Protein AF-A0A392M045-F1 (afdb_monomer)

Radius of gyration: 18.72 Å; Cα contacts (8 Å, |Δi|>4): 208; chains: 1; bounding box: 48×34×47 Å

Foldseek 3Di:
DQQQVVVVCCLVPNFPQPFPDKDADDDPNAGFFWIKTKTAFDDDFDDPPDPVNVVCVVVVHDGVLVVDDPVVNVVVVVVVVVCCVVCVNDDPDTPLRDPVVCVPRVDRHDHTMKMKTAGDDRSDGFQWIWIDDPNHTPDTGTDHD

InterPro domains:
  IPR003409 MORN repeat [PF02493] (22-36)
  IPR003409 MORN repeat [PF02493] (116-131)
  IPR003409 MORN repeat [SM00698] (20-41)
  IPR003409 MORN repeat [SM00698] (114-135)

Nearest PDB structures (foldseek):
  8z9y-assembly1_D  TM=8.329E-01  e=1.114E-13  Arabidopsis thaliana
  9jz0-assembly1_L  TM=3.865E-01  e=4.172E+00  Escherichia phage T7
  9jyz-assembly1_j  TM=3.852E-01  e=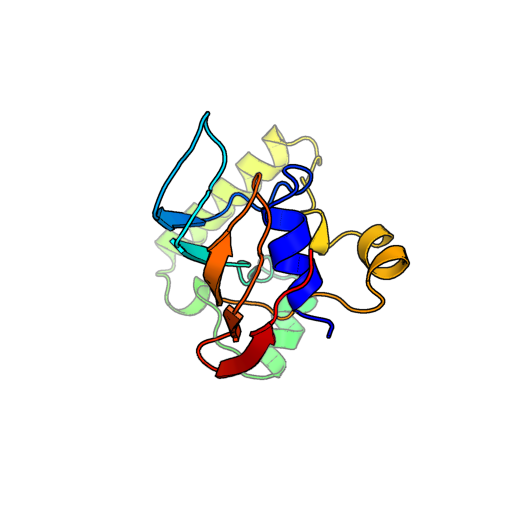4.988E+00  Escherichia phage T7
  6r21-assembly1_A  TM=3.857E-01  e=7.567E+00  Escherichia phage T7

Solvent-accessible surface area (backbone atoms only — not comparable to full-atom values): 8552 Å² total; per-residue (Å²): 122,76,67,58,58,55,58,49,38,37,52,64,74,78,33,90,52,67,62,72,41,77,54,62,41,72,51,97,93,26,44,28,50,55,36,35,42,35,38,69,42,80,82,82,77,63,58,88,92,34,76,62,33,55,52,41,49,75,71,68,52,87,54,75,74,72,79,46,54,75,68,57,51,53,54,51,53,52,52,52,51,51,51,48,63,74,43,73,76,64,73,88,73,55,62,74,75,41,74,70,38,45,75,78,57,74,54,74,73,81,75,41,43,36,37,39,44,28,29,28,47,88,40,36,62,24,49,57,32,41,33,29,49,69,91,38,81,75,48,75,46,77,37,90,110

pLDDT: mean 78.84, std 12.43, range [39.91, 93.06]

Organism: NCBI:txid97028

Structure (mmCIF, N/CA/C/O backbone):
data_AF-A0A392M045-F1
#
_entry.id   AF-A0A392M045-F1
#
loop_
_atom_site.group_PDB
_atom_site.id
_atom_site.type_symbol
_atom_site.label_atom_id
_atom_site.label_alt_id
_atom_site.label_comp_id
_atom_site.label_asym_id
_atom_site.label_entity_id
_atom_site.label_seq_id
_atom_site.pdbx_PDB_ins_code
_atom_site.Cartn_x
_atom_site.Cartn_y
_atom_site.Cartn_z
_atom_site.occupancy
_atom_site.B_iso_or_equiv
_atom_site.auth_seq_id
_atom_site.auth_comp_id
_atom_site.auth_asym_id
_atom_site.auth_atom_id
_atom_site.pdbx_PDB_model_num
ATOM 1 N N . MET A 1 1 ? -3.459 -0.456 -16.623 1.00 45.25 1 MET A N 1
ATOM 2 C CA . MET A 1 1 ? -2.169 -0.330 -15.908 1.00 45.25 1 MET A CA 1
ATOM 3 C C . MET A 1 1 ? -2.354 0.506 -14.635 1.00 45.25 1 MET A C 1
ATOM 5 O O . MET A 1 1 ? -1.478 1.263 -14.256 1.00 45.25 1 MET A O 1
ATOM 9 N N . ASN A 1 2 ? -3.485 0.364 -13.927 1.00 50.19 2 ASN A N 1
ATOM 10 C CA . ASN A 1 2 ? -3.988 1.458 -13.079 1.00 50.19 2 ASN A CA 1
ATOM 11 C C . ASN A 1 2 ? -3.444 1.449 -11.637 1.00 50.19 2 ASN A C 1
ATOM 13 O O . ASN A 1 2 ? -3.726 2.363 -10.875 1.00 50.19 2 ASN A O 1
ATOM 17 N N . GLY A 1 3 ? -2.657 0.433 -11.262 1.00 49.53 3 GLY A N 1
ATOM 18 C CA . GLY A 1 3 ? -1.958 0.379 -9.970 1.00 49.53 3 GLY A CA 1
ATOM 19 C C . GLY A 1 3 ? -0.572 1.042 -9.981 1.00 49.53 3 GLY A C 1
ATOM 20 O O . GLY A 1 3 ? -0.130 1.551 -8.953 1.00 49.53 3 GLY A O 1
ATOM 21 N N . ALA A 1 4 ? 0.090 1.093 -11.144 1.00 54.38 4 ALA A N 1
ATOM 22 C CA . ALA A 1 4 ? 1.420 1.691 -11.323 1.00 54.38 4 ALA A CA 1
ATOM 23 C C . ALA A 1 4 ? 1.473 3.163 -10.873 1.00 54.38 4 ALA A C 1
ATOM 25 O O . ALA A 1 4 ? 2.434 3.591 -10.238 1.00 54.38 4 ALA A O 1
ATOM 26 N N . TYR A 1 5 ? 0.381 3.891 -11.113 1.00 59.34 5 TYR A N 1
ATOM 27 C CA . TYR A 1 5 ? 0.228 5.305 -10.789 1.00 59.34 5 TYR A CA 1
ATOM 28 C C . TYR A 1 5 ? 0.352 5.632 -9.298 1.00 59.34 5 TYR A C 1
ATOM 30 O O . TYR A 1 5 ? 0.781 6.727 -8.949 1.00 59.34 5 TYR A O 1
ATOM 38 N N . LEU A 1 6 ? 0.008 4.698 -8.403 1.00 59.62 6 LEU A N 1
ATOM 39 C CA . LEU A 1 6 ? 0.156 4.930 -6.968 1.00 59.62 6 LEU A CA 1
ATOM 40 C C . LEU A 1 6 ? 1.629 4.934 -6.555 1.00 59.62 6 LEU A C 1
ATOM 42 O O . LEU A 1 6 ? 2.053 5.830 -5.836 1.00 59.62 6 LEU A O 1
ATOM 46 N N . LEU A 1 7 ? 2.411 3.951 -7.008 1.00 56.97 7 LEU A N 1
ATOM 47 C CA . LEU A 1 7 ? 3.845 3.914 -6.715 1.00 56.97 7 LEU A CA 1
ATOM 48 C C . LEU A 1 7 ? 4.579 5.071 -7.385 1.00 56.97 7 LEU A C 1
ATOM 50 O O . LEU A 1 7 ? 5.510 5.618 -6.807 1.00 56.97 7 LEU A O 1
ATOM 54 N N . ASP A 1 8 ? 4.127 5.487 -8.560 1.00 57.94 8 ASP A N 1
ATOM 55 C CA . ASP A 1 8 ? 4.601 6.704 -9.207 1.00 57.94 8 ASP A CA 1
ATOM 56 C C . ASP A 1 8 ? 4.326 7.962 -8.381 1.00 57.94 8 ASP A C 1
ATOM 58 O O . ASP A 1 8 ? 5.221 8.767 -8.167 1.00 57.94 8 ASP A O 1
ATOM 62 N N . CYS A 1 9 ? 3.108 8.121 -7.868 1.00 52.47 9 CYS A N 1
ATOM 63 C CA . CYS A 1 9 ? 2.730 9.215 -6.971 1.00 52.47 9 CYS A CA 1
ATOM 64 C C . CYS A 1 9 ? 3.543 9.183 -5.661 1.00 52.47 9 CYS A C 1
ATOM 66 O O . CYS A 1 9 ? 4.012 10.218 -5.192 1.00 52.47 9 CYS A O 1
ATOM 68 N N . VAL A 1 10 ? 3.806 7.993 -5.113 1.00 53.81 10 VAL A N 1
ATOM 69 C CA . VAL A 1 10 ? 4.626 7.808 -3.903 1.00 53.81 10 VAL A CA 1
ATOM 70 C C . VAL A 1 10 ? 6.117 8.090 -4.150 1.00 53.81 10 VAL A C 1
ATOM 72 O O . VAL A 1 10 ? 6.802 8.607 -3.270 1.00 53.81 10 VAL A O 1
ATOM 75 N N . THR A 1 11 ? 6.637 7.771 -5.338 1.00 52.72 11 THR A N 1
ATOM 76 C CA . THR A 1 11 ? 8.055 7.975 -5.698 1.00 52.72 11 THR A CA 1
ATOM 77 C C . THR A 1 11 ? 8.346 9.374 -6.246 1.00 52.72 11 THR A C 1
ATOM 79 O O . THR A 1 11 ? 9.470 9.851 -6.107 1.00 52.72 11 THR A O 1
ATOM 82 N N . MET A 1 12 ? 7.345 10.088 -6.775 1.00 43.41 12 MET A N 1
ATOM 83 C CA . MET A 1 12 ? 7.493 11.458 -7.293 1.00 43.41 12 MET A CA 1
ATOM 84 C C . MET A 1 12 ? 7.474 12.557 -6.223 1.00 43.41 12 MET A C 1
ATOM 86 O O . MET A 1 12 ? 7.454 13.729 -6.564 1.00 43.41 12 MET A O 1
ATOM 90 N N . ARG A 1 13 ? 7.558 12.226 -4.926 1.00 49.28 13 ARG A N 1
ATOM 91 C CA . ARG A 1 13 ? 7.609 13.204 -3.811 1.00 49.28 13 ARG A CA 1
ATOM 92 C C . ARG A 1 13 ? 6.382 14.129 -3.690 1.00 49.28 13 ARG A C 1
ATOM 94 O O . ARG A 1 13 ? 6.368 14.966 -2.795 1.00 49.28 13 ARG A O 1
ATOM 101 N N . ASP A 1 14 ? 5.370 13.973 -4.542 1.00 39.91 14 ASP A N 1
ATOM 102 C CA . ASP A 1 14 ? 4.169 14.820 -4.585 1.00 39.91 14 ASP A CA 1
ATOM 103 C C . ASP A 1 14 ? 3.016 14.288 -3.725 1.00 39.91 14 ASP A C 1
ATOM 105 O O . ASP A 1 14 ? 2.027 14.980 -3.486 1.00 39.91 14 ASP A O 1
ATOM 109 N N . CYS A 1 15 ? 3.128 13.061 -3.221 1.00 45.34 15 CYS A N 1
ATOM 110 C CA . CYS A 1 15 ? 2.071 12.445 -2.442 1.00 45.34 15 CYS A CA 1
ATOM 111 C C . CYS A 1 15 ? 2.478 12.298 -0.980 1.00 45.34 15 CYS A C 1
ATOM 113 O O . CYS A 1 15 ? 3.469 11.648 -0.660 1.00 45.34 15 CYS A O 1
ATOM 115 N N . ASP A 1 16 ? 1.619 12.777 -0.077 1.00 49.34 16 ASP A N 1
ATOM 116 C CA . ASP A 1 16 ? 1.697 12.542 1.377 1.00 49.34 16 ASP A CA 1
ATOM 117 C C . ASP A 1 16 ? 1.601 11.039 1.756 1.00 49.34 16 ASP A C 1
ATOM 119 O O . ASP A 1 16 ? 1.639 10.636 2.915 1.00 49.34 16 ASP A O 1
ATOM 123 N N . CYS A 1 17 ? 1.528 10.161 0.751 1.00 50.03 17 CYS A N 1
ATOM 124 C CA . CYS A 1 17 ? 1.808 8.741 0.876 1.00 50.03 17 CYS A CA 1
ATOM 125 C C . CYS A 1 17 ? 3.305 8.554 1.112 1.00 50.03 17 CYS A C 1
ATOM 127 O O . CYS A 1 17 ? 4.042 8.224 0.184 1.00 50.03 17 CYS A O 1
ATOM 129 N N . ARG A 1 18 ? 3.785 8.771 2.338 1.00 49.84 18 ARG A N 1
ATOM 130 C CA . ARG A 1 18 ? 5.174 8.425 2.652 1.00 49.84 18 ARG A CA 1
ATOM 131 C C . ARG A 1 18 ? 5.406 6.954 2.288 1.00 49.84 18 ARG A C 1
ATOM 133 O O . ARG A 1 18 ? 4.632 6.110 2.752 1.00 49.84 18 ARG A O 1
ATOM 140 N N . PRO A 1 19 ? 6.436 6.620 1.483 1.00 56.59 19 PRO A N 1
ATOM 141 C CA . PRO A 1 19 ? 6.804 5.230 1.287 1.00 56.59 19 PRO A CA 1
ATOM 142 C C . PRO A 1 19 ? 7.084 4.644 2.666 1.00 56.59 19 PRO A C 1
ATOM 144 O O . PRO A 1 19 ? 7.917 5.158 3.412 1.00 56.59 19 PRO A O 1
ATOM 147 N N . SER A 1 20 ? 6.347 3.596 3.027 1.00 62.53 20 SER A N 1
ATOM 148 C CA . SER A 1 20 ? 6.502 2.964 4.336 1.00 62.53 20 SER A CA 1
ATOM 149 C C . SER A 1 20 ? 7.903 2.381 4.497 1.00 62.53 20 SER A C 1
ATOM 151 O O . SER A 1 20 ? 8.417 2.336 5.615 1.00 62.53 20 SER A O 1
ATOM 153 N N . ARG A 1 21 ? 8.532 1.957 3.388 1.00 81.25 21 ARG A N 1
ATOM 154 C CA . ARG A 1 21 ? 9.884 1.399 3.382 1.00 81.25 21 ARG A CA 1
ATOM 155 C C . ARG A 1 21 ? 10.479 1.348 1.970 1.00 81.25 21 ARG A C 1
ATOM 157 O O . ARG A 1 21 ? 9.787 0.970 1.027 1.00 81.25 21 ARG A O 1
ATOM 164 N N . TYR A 1 22 ? 11.765 1.672 1.837 1.00 84.69 22 TYR A N 1
ATOM 165 C CA . TYR A 1 22 ? 12.575 1.343 0.659 1.00 84.69 22 TYR A CA 1
ATOM 166 C C . TYR A 1 22 ? 13.853 0.629 1.101 1.00 84.69 22 TYR A C 1
ATOM 168 O O . TYR A 1 22 ? 14.523 1.072 2.035 1.00 84.69 22 TYR A O 1
ATOM 176 N N . GLU A 1 23 ? 14.195 -0.456 0.414 1.00 86.88 23 GLU A N 1
ATOM 177 C CA . GLU A 1 23 ? 15.408 -1.241 0.629 1.00 86.88 23 GLU A CA 1
ATOM 178 C C . GLU A 1 23 ? 16.122 -1.440 -0.703 1.00 86.88 23 GLU A C 1
ATOM 180 O O . GLU A 1 23 ? 15.605 -2.102 -1.600 1.00 86.88 23 GLU A O 1
ATOM 185 N N . GLY A 1 24 ? 17.316 -0.873 -0.843 1.00 87.75 24 GLY A N 1
ATOM 186 C CA . GLY A 1 24 ? 18.068 -0.953 -2.086 1.00 87.75 24 GLY A CA 1
ATOM 187 C C . GLY A 1 24 ? 19.280 -0.043 -2.103 1.00 87.75 24 GLY A C 1
ATOM 188 O O . GLY A 1 24 ? 19.681 0.526 -1.084 1.00 87.75 24 GLY A O 1
ATOM 189 N N . GLU A 1 25 ? 19.850 0.081 -3.290 1.00 88.00 25 GLU A N 1
ATOM 190 C CA . GLU A 1 25 ? 20.946 0.994 -3.574 1.00 88.00 25 GLU A CA 1
ATOM 191 C C . GLU A 1 25 ? 20.436 2.452 -3.644 1.00 88.00 25 GLU A C 1
ATOM 193 O O . GLU A 1 25 ? 19.289 2.730 -4.018 1.00 88.00 25 GLU A O 1
ATOM 198 N N . TRP A 1 26 ? 21.292 3.384 -3.219 1.00 87.19 26 TRP A N 1
ATOM 199 C CA . TRP A 1 26 ? 21.007 4.817 -3.149 1.00 87.19 26 TRP A CA 1
ATOM 200 C C . TRP A 1 26 ? 22.152 5.606 -3.782 1.00 87.19 26 TRP A C 1
ATOM 202 O O . TRP A 1 26 ? 23.323 5.346 -3.494 1.00 87.19 26 TRP A O 1
ATOM 212 N N . HIS A 1 27 ? 21.822 6.634 -4.559 1.00 87.00 27 HIS A N 1
ATOM 213 C CA . HIS A 1 27 ? 22.779 7.597 -5.091 1.00 87.00 27 HIS A CA 1
ATOM 214 C C . HIS A 1 27 ? 22.261 9.022 -4.887 1.00 87.00 27 HIS A C 1
ATOM 216 O O . HIS A 1 27 ? 21.179 9.368 -5.342 1.00 87.00 27 HIS A O 1
ATOM 222 N N . ARG A 1 28 ? 23.029 9.874 -4.190 1.00 85.19 28 ARG A N 1
ATOM 223 C CA . ARG A 1 28 ? 22.660 11.284 -3.915 1.00 85.19 28 ARG A CA 1
ATOM 224 C C . ARG A 1 28 ? 21.243 11.470 -3.338 1.00 85.19 28 ARG A C 1
ATOM 226 O O . ARG A 1 28 ? 20.576 12.442 -3.665 1.00 85.19 28 ARG A O 1
ATOM 233 N N . ASN A 1 29 ? 20.830 10.579 -2.431 1.00 82.38 29 ASN A N 1
ATOM 234 C CA . ASN A 1 29 ? 19.498 10.567 -1.804 1.00 82.38 29 ASN A CA 1
ATOM 235 C C . ASN A 1 29 ? 18.336 10.186 -2.745 1.00 82.38 29 ASN A C 1
ATOM 237 O O . ASN A 1 29 ? 17.177 10.292 -2.353 1.00 82.38 29 ASN A O 1
ATOM 241 N N . ASP A 1 30 ? 18.633 9.691 -3.945 1.00 82.25 30 ASP A N 1
ATOM 242 C CA . ASP A 1 30 ? 17.657 9.078 -4.839 1.00 82.25 30 ASP A CA 1
ATOM 243 C C . ASP A 1 30 ? 17.908 7.559 -4.920 1.00 82.25 30 ASP A C 1
ATOM 245 O O . ASP A 1 30 ? 19.066 7.123 -4.939 1.00 82.25 30 ASP A O 1
ATOM 249 N N . PRO A 1 31 ? 16.855 6.723 -4.950 1.00 84.12 31 PRO A N 1
ATOM 250 C CA . PRO A 1 31 ? 17.013 5.300 -5.210 1.00 84.12 31 PRO A CA 1
ATOM 251 C C . PRO A 1 31 ? 17.547 5.071 -6.632 1.00 84.12 31 PRO A C 1
ATOM 253 O O . PRO A 1 31 ? 17.053 5.641 -7.613 1.00 84.12 31 PRO A O 1
ATOM 256 N N . GLU A 1 32 ? 18.583 4.243 -6.735 1.00 87.44 32 GLU A N 1
ATOM 257 C CA . GLU A 1 32 ? 19.311 3.946 -7.972 1.00 87.44 32 GLU A CA 1
ATOM 258 C C . GLU A 1 32 ? 19.776 2.493 -7.939 1.00 87.44 32 GLU A C 1
ATOM 260 O O . GLU A 1 32 ? 20.125 2.015 -6.874 1.00 87.44 32 GLU A O 1
ATOM 265 N N . GLY A 1 33 ? 19.806 1.788 -9.071 1.00 88.75 33 GLY A N 1
ATOM 266 C CA . GLY A 1 33 ? 20.246 0.389 -9.108 1.00 88.75 33 GLY A CA 1
ATOM 267 C C . GLY A 1 33 ? 19.107 -0.577 -8.800 1.00 88.75 33 GLY A C 1
ATOM 268 O O . GLY A 1 33 ? 18.021 -0.424 -9.351 1.00 88.75 33 GLY A O 1
ATOM 269 N N . HIS A 1 34 ? 19.334 -1.602 -7.978 1.00 88.94 34 HIS A N 1
ATOM 270 C CA . HIS A 1 34 ? 18.277 -2.549 -7.601 1.00 88.94 34 HIS A CA 1
ATOM 271 C C . HIS A 1 34 ? 17.684 -2.202 -6.237 1.00 88.94 34 HIS A C 1
ATOM 273 O O . HIS A 1 34 ? 18.402 -1.936 -5.270 1.00 88.94 34 HIS A O 1
ATOM 279 N N . GLY A 1 35 ? 16.356 -2.251 -6.146 1.00 89.56 35 GLY A N 1
ATOM 280 C CA . GLY A 1 35 ? 15.661 -1.890 -4.921 1.00 89.56 35 GLY A CA 1
ATOM 281 C C . GLY A 1 35 ? 14.234 -2.399 -4.853 1.00 89.56 35 GLY A C 1
ATOM 282 O O . GLY A 1 35 ? 13.603 -2.736 -5.862 1.00 89.56 35 GLY A O 1
ATOM 283 N N . VAL A 1 36 ? 13.727 -2.436 -3.629 1.00 90.06 36 VAL A N 1
ATOM 284 C CA . VAL A 1 36 ? 12.363 -2.814 -3.293 1.00 90.06 36 VAL A CA 1
ATOM 285 C C . VAL A 1 36 ? 11.716 -1.658 -2.549 1.00 90.06 36 VAL A C 1
ATOM 287 O O . VAL A 1 36 ? 12.229 -1.215 -1.524 1.00 90.06 36 VAL A O 1
ATOM 290 N N . VAL A 1 37 ? 10.579 -1.183 -3.051 1.00 87.06 37 VAL A N 1
ATOM 291 C CA . VAL A 1 37 ? 9.727 -0.221 -2.345 1.00 87.06 37 VAL A CA 1
ATOM 292 C C . VAL A 1 37 ? 8.460 -0.910 -1.874 1.00 87.06 37 VAL A C 1
ATOM 294 O O . VAL A 1 37 ? 7.878 -1.727 -2.593 1.00 87.06 37 VAL A O 1
ATOM 297 N N . GLU A 1 38 ? 8.021 -0.549 -0.675 1.00 86.19 38 GLU A N 1
ATOM 298 C CA . GLU A 1 38 ? 6.775 -1.018 -0.090 1.00 86.19 38 GLU A CA 1
ATOM 299 C C . GLU A 1 38 ? 5.958 0.171 0.407 1.00 86.19 38 GLU A C 1
ATOM 301 O O . GLU A 1 38 ? 6.449 1.028 1.152 1.00 86.19 38 GLU A O 1
ATOM 306 N N . VAL A 1 39 ? 4.694 0.209 -0.010 1.00 83.06 39 VAL A N 1
ATOM 307 C CA . VAL A 1 39 ? 3.738 1.268 0.310 1.00 83.06 39 VAL A CA 1
ATOM 308 C C . VAL A 1 39 ? 2.449 0.632 0.800 1.00 83.06 39 VAL A C 1
ATOM 310 O O . VAL A 1 39 ? 1.867 -0.209 0.120 1.00 83.06 39 VAL A O 1
ATOM 313 N N . GLU A 1 40 ? 1.973 1.049 1.964 1.00 81.50 40 GLU A N 1
ATOM 314 C CA . GLU A 1 40 ? 0.681 0.622 2.489 1.00 81.50 40 GLU A CA 1
ATOM 315 C C . GLU A 1 40 ? -0.342 1.755 2.379 1.00 81.50 40 GLU A C 1
ATOM 317 O O . GLU A 1 40 ? -0.147 2.835 2.935 1.00 81.50 40 GLU A O 1
ATOM 322 N N . ILE A 1 41 ? -1.455 1.510 1.677 1.00 79.69 41 ILE A N 1
ATOM 323 C CA . ILE A 1 41 ? -2.630 2.377 1.777 1.00 79.69 41 ILE A CA 1
ATOM 324 C C . ILE A 1 41 ? -3.498 1.867 2.930 1.00 79.69 41 ILE A C 1
ATOM 326 O O . ILE A 1 41 ? -4.094 0.788 2.798 1.00 79.69 41 ILE A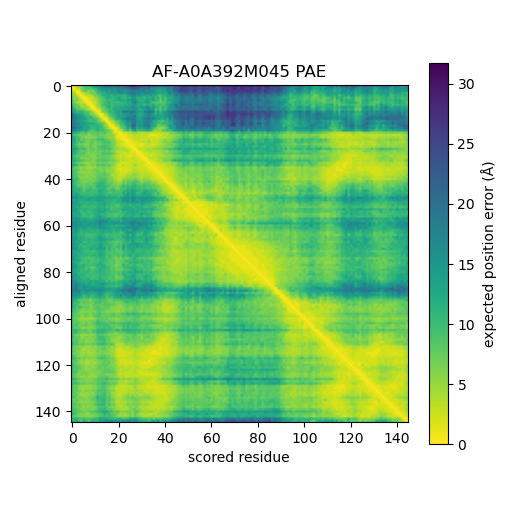 O 1
ATOM 330 N N . PRO A 1 42 ? -3.652 2.643 4.016 1.00 74.94 42 PRO A N 1
ATOM 331 C CA . PRO A 1 42 ? -4.437 2.214 5.158 1.00 74.94 42 PRO A CA 1
ATOM 332 C C . PRO A 1 42 ? -5.914 2.043 4.786 1.00 74.94 42 PRO A C 1
ATOM 334 O O . PRO A 1 42 ? -6.507 2.826 4.033 1.00 74.94 42 PRO A O 1
ATOM 337 N N . VAL A 1 43 ? -6.534 1.012 5.359 1.00 76.56 43 VAL A N 1
ATOM 338 C CA . VAL A 1 43 ? -7.990 0.855 5.354 1.00 76.56 43 VAL A CA 1
ATOM 339 C C . VAL A 1 43 ? -8.545 1.720 6.480 1.00 76.56 43 VAL A C 1
ATOM 341 O O . VAL A 1 43 ? -8.377 1.398 7.654 1.00 76.56 43 VAL A O 1
ATOM 344 N N . ILE A 1 44 ? -9.192 2.828 6.118 1.00 75.12 44 ILE A N 1
ATOM 345 C CA . ILE A 1 44 ? -9.814 3.736 7.085 1.00 75.12 44 ILE A CA 1
ATOM 346 C C . ILE A 1 44 ? -11.071 3.067 7.636 1.00 75.12 44 ILE A C 1
ATOM 348 O O . ILE A 1 44 ? -11.983 2.703 6.885 1.00 75.12 44 ILE A O 1
ATOM 352 N N . GLU A 1 45 ? -11.118 2.898 8.952 1.00 77.62 45 GLU A N 1
ATOM 353 C CA . GLU A 1 45 ? -12.310 2.400 9.623 1.00 77.62 45 GLU A CA 1
ATOM 354 C C . GLU A 1 45 ? -13.378 3.492 9.723 1.00 77.62 45 GLU A C 1
ATOM 356 O O . GLU A 1 45 ? -13.058 4.675 9.860 1.00 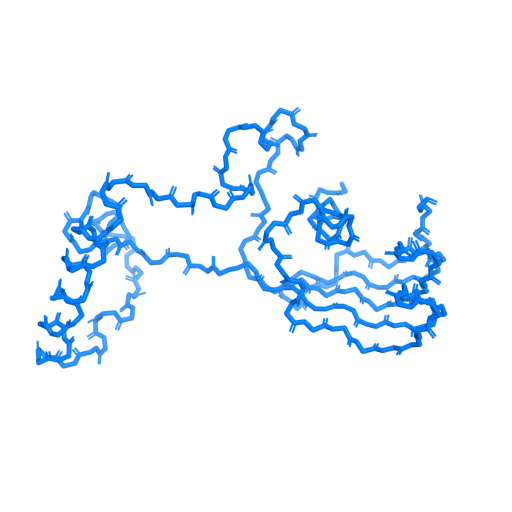77.62 45 GLU A O 1
ATOM 361 N N . PRO A 1 46 ? -14.666 3.126 9.638 1.00 80.38 46 PRO A N 1
ATOM 362 C CA . PRO A 1 46 ? -15.727 4.109 9.730 1.00 80.38 46 PRO A CA 1
ATOM 363 C C . PRO A 1 46 ? -15.795 4.700 11.143 1.00 80.38 46 PRO A C 1
ATOM 365 O O . PRO A 1 46 ? -15.649 3.996 12.142 1.00 80.38 46 PRO A O 1
ATOM 368 N N . VAL A 1 47 ? -16.105 5.994 11.219 1.00 78.38 47 VAL A N 1
ATOM 369 C CA . VAL A 1 47 ? -16.362 6.682 12.491 1.00 78.38 47 VAL A CA 1
ATOM 370 C C . VAL A 1 47 ? -17.573 6.061 13.197 1.00 78.38 47 VAL A C 1
ATOM 372 O O . VAL A 1 47 ? -18.548 5.657 12.545 1.00 78.38 47 VAL A O 1
ATOM 375 N N . ALA A 1 48 ? -17.522 6.029 14.531 1.00 77.06 48 ALA A N 1
ATOM 376 C CA . ALA A 1 48 ? -18.592 5.548 15.399 1.00 77.06 48 ALA A CA 1
ATOM 377 C C . ALA A 1 48 ? -19.951 6.175 15.071 1.00 77.06 48 ALA A C 1
ATOM 379 O O . ALA A 1 48 ? -20.078 7.392 14.986 1.00 77.06 48 ALA A O 1
ATOM 380 N N . GLY A 1 49 ? -20.981 5.347 14.869 1.00 75.88 49 GLY A N 1
ATOM 381 C CA . GLY A 1 49 ? -22.348 5.809 14.607 1.00 75.88 49 GLY A CA 1
ATOM 382 C C . GLY A 1 49 ? -22.598 6.365 13.199 1.00 75.88 49 GLY A C 1
ATOM 383 O O . GLY A 1 49 ? -23.740 6.714 12.882 1.00 75.88 49 GLY A O 1
ATOM 384 N N . SER A 1 50 ? -21.581 6.413 12.330 1.00 82.50 50 SER A N 1
ATOM 385 C CA . SER A 1 50 ? -21.709 6.923 10.961 1.00 82.50 50 SER A CA 1
ATOM 386 C C . SER A 1 50 ? -22.616 6.049 10.079 1.00 82.50 50 SER A C 1
ATOM 388 O O . SER A 1 50 ? -22.794 4.846 10.292 1.00 82.50 50 SER A O 1
ATOM 390 N N . ALA A 1 51 ? -23.175 6.641 9.018 1.00 84.75 51 ALA A N 1
ATOM 391 C CA . ALA A 1 51 ? -23.948 5.895 8.022 1.00 84.75 51 ALA A CA 1
ATOM 392 C C . ALA A 1 51 ? -23.108 4.803 7.328 1.00 84.75 51 ALA A C 1
ATOM 394 O O . ALA A 1 51 ? -23.642 3.761 6.943 1.00 84.75 51 ALA A O 1
ATOM 395 N N . LEU A 1 52 ? -21.794 5.023 7.200 1.00 81.25 52 LEU A N 1
ATOM 396 C CA . LEU A 1 52 ? -20.856 4.043 6.660 1.00 81.25 52 LEU A CA 1
ATOM 397 C C . LEU A 1 52 ? -20.672 2.861 7.618 1.00 81.25 52 LEU A C 1
ATOM 399 O O . LEU A 1 52 ? -20.723 1.721 7.165 1.00 81.25 52 LEU A O 1
ATOM 403 N N . GLU A 1 53 ? -20.551 3.109 8.927 1.00 84.56 53 GLU A N 1
ATOM 404 C CA . GLU A 1 53 ? -20.481 2.052 9.945 1.00 84.56 53 GLU A CA 1
ATOM 405 C C . GLU A 1 53 ? -21.711 1.143 9.874 1.00 84.56 53 GLU A C 1
ATOM 407 O O . GLU A 1 53 ? -21.570 -0.075 9.782 1.00 84.56 53 GLU A O 1
ATOM 412 N N . LYS A 1 54 ? -22.917 1.720 9.817 1.00 86.25 54 LYS A N 1
ATOM 413 C CA . LYS A 1 54 ? -24.167 0.947 9.712 1.00 86.25 54 LYS A CA 1
ATOM 414 C C . LYS A 1 54 ? -24.203 0.072 8.456 1.00 86.25 54 LYS A C 1
ATOM 416 O O . LYS A 1 54 ? -24.594 -1.089 8.538 1.00 86.25 54 LYS A O 1
ATOM 421 N N . LYS A 1 55 ? -23.759 0.598 7.308 1.00 86.56 55 LYS A N 1
ATOM 422 C CA . LYS A 1 55 ? -23.666 -0.168 6.051 1.00 86.56 55 LYS A CA 1
ATOM 423 C C . LYS A 1 55 ? -22.641 -1.301 6.146 1.00 86.56 55 LYS A C 1
ATOM 425 O O . LYS A 1 55 ? -22.945 -2.416 5.741 1.00 86.56 55 LYS A O 1
ATOM 430 N N . MET A 1 56 ? -21.459 -1.036 6.701 1.00 84.69 56 MET A N 1
ATOM 431 C CA . MET A 1 56 ? -20.399 -2.039 6.878 1.00 84.69 56 MET A CA 1
ATOM 432 C C . MET A 1 56 ? -20.844 -3.156 7.832 1.00 84.69 56 MET A C 1
ATOM 434 O O . MET A 1 56 ? -20.667 -4.334 7.526 1.00 84.69 56 MET A O 1
ATOM 438 N N . ARG A 1 57 ? -21.509 -2.795 8.937 1.00 85.31 57 ARG A N 1
ATOM 439 C CA . ARG A 1 57 ? -22.116 -3.740 9.885 1.00 85.31 57 ARG A CA 1
ATOM 440 C C . ARG A 1 57 ? -23.222 -4.573 9.234 1.00 85.31 57 ARG A C 1
ATOM 442 O O . ARG A 1 57 ? -23.248 -5.782 9.425 1.00 85.31 57 ARG A O 1
ATOM 449 N N . ALA A 1 58 ? -24.088 -3.960 8.421 1.00 88.75 58 ALA A N 1
ATOM 450 C CA . ALA A 1 58 ? -25.131 -4.675 7.678 1.00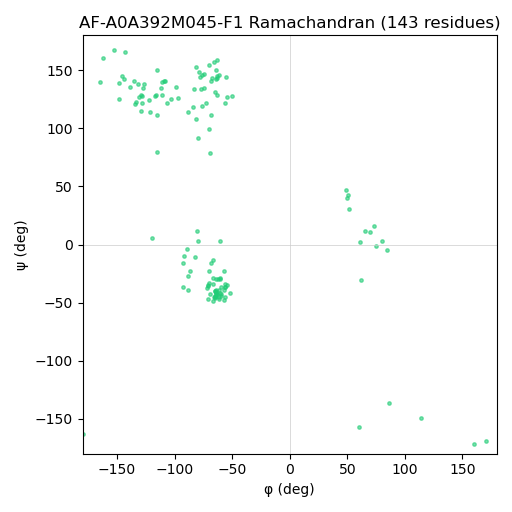 88.75 58 ALA A CA 1
ATOM 451 C C . ALA A 1 58 ? -24.559 -5.670 6.649 1.00 88.75 58 ALA A C 1
ATOM 453 O O . ALA A 1 58 ? -25.166 -6.702 6.391 1.00 88.75 58 ALA A O 1
ATOM 454 N N . GLN A 1 59 ? -23.375 -5.389 6.098 1.00 85.44 59 GLN A N 1
ATOM 455 C CA . GLN A 1 59 ? -22.628 -6.301 5.222 1.00 85.44 59 GLN A CA 1
ATOM 456 C C . GLN A 1 59 ? -21.857 -7.391 5.992 1.00 85.44 59 GLN A C 1
ATOM 458 O O . GLN A 1 59 ? -21.123 -8.162 5.379 1.00 85.44 59 GLN A O 1
ATOM 463 N N . GLY A 1 60 ? -21.982 -7.452 7.323 1.00 83.12 60 GLY A N 1
ATOM 464 C CA . GLY A 1 60 ? -21.298 -8.435 8.166 1.00 83.12 60 GLY A CA 1
ATOM 465 C C . GLY A 1 60 ? -19.798 -8.183 8.345 1.00 83.12 60 GLY A C 1
ATOM 466 O O . GLY A 1 60 ? -19.079 -9.090 8.759 1.00 83.12 60 GLY A O 1
ATOM 467 N N . ARG A 1 61 ? -19.292 -6.979 8.034 1.00 81.56 61 ARG A N 1
ATOM 468 C CA . ARG A 1 61 ? -17.874 -6.652 8.239 1.00 81.56 61 ARG A CA 1
ATOM 469 C C . ARG A 1 61 ? -17.574 -6.440 9.716 1.00 81.56 61 ARG A C 1
ATOM 471 O O . ARG A 1 61 ? -18.284 -5.711 10.412 1.00 81.56 61 ARG A O 1
ATOM 478 N N . ILE A 1 62 ? -16.477 -7.043 10.159 1.00 79.94 62 ILE A N 1
ATOM 479 C CA . ILE A 1 62 ? -15.955 -6.865 11.509 1.00 79.94 62 ILE A CA 1
ATOM 480 C C . ILE A 1 62 ? -15.114 -5.585 11.541 1.00 79.94 62 ILE A C 1
ATOM 482 O O . ILE A 1 62 ? -14.316 -5.336 10.639 1.00 79.94 62 ILE A O 1
ATOM 486 N N . ILE A 1 63 ? -15.326 -4.768 12.567 1.00 83.56 63 ILE A N 1
ATOM 487 C CA . ILE A 1 63 ? -14.644 -3.486 12.792 1.00 83.56 63 ILE A CA 1
ATOM 488 C C . ILE A 1 63 ? -13.739 -3.679 14.009 1.00 83.56 63 ILE A C 1
ATOM 490 O O . ILE A 1 63 ? -14.177 -4.309 14.971 1.00 83.56 63 ILE A O 1
ATOM 494 N N . LYS A 1 64 ? -12.516 -3.136 14.022 1.00 82.44 64 LYS A N 1
ATOM 495 C CA . LYS A 1 64 ? -11.571 -3.302 15.142 1.00 82.44 64 LYS A CA 1
ATOM 496 C C . LYS A 1 64 ? -12.176 -2.882 16.475 1.00 82.44 64 LYS A C 1
ATOM 498 O O . LYS A 1 64 ? -11.951 -3.541 17.484 1.00 82.44 64 LYS A O 1
ATOM 503 N N . ARG A 1 65 ? -13.025 -1.846 16.462 1.00 83.12 65 ARG A N 1
ATOM 504 C CA . ARG A 1 65 ? -13.755 -1.367 17.645 1.00 83.12 65 ARG A CA 1
ATOM 505 C C . ARG A 1 65 ? -14.617 -2.453 18.305 1.00 83.12 65 ARG A C 1
ATOM 507 O O . ARG A 1 65 ? -14.907 -2.349 19.491 1.00 83.12 65 ARG A O 1
ATOM 514 N N . ASP A 1 66 ? -15.012 -3.499 17.577 1.00 85.81 66 ASP A N 1
ATOM 515 C CA . ASP A 1 66 ? -15.770 -4.634 18.117 1.00 85.81 66 ASP A CA 1
ATOM 516 C C . ASP A 1 66 ? -14.939 -5.522 19.052 1.00 85.81 66 ASP A C 1
ATOM 518 O O . ASP A 1 66 ? -15.459 -6.011 20.050 1.00 85.81 66 ASP A O 1
ATOM 522 N N . PHE A 1 67 ? -13.638 -5.648 18.791 1.00 87.69 67 PHE A N 1
ATOM 523 C CA . PHE A 1 67 ? -12.713 -6.421 19.622 1.00 87.69 67 PHE A CA 1
ATOM 524 C C . PHE A 1 67 ? -12.206 -5.653 20.852 1.00 87.69 67 PHE A C 1
ATOM 526 O O . PHE A 1 67 ? -11.596 -6.252 21.730 1.00 87.69 67 PHE A O 1
ATOM 533 N N . MET A 1 68 ? -12.456 -4.342 20.921 1.00 87.38 68 MET A N 1
ATOM 534 C CA . MET A 1 68 ? -12.061 -3.494 22.050 1.00 87.38 68 MET A CA 1
ATOM 535 C C . MET A 1 68 ? -13.009 -3.667 23.240 1.00 87.38 68 MET A C 1
ATOM 537 O O . MET A 1 68 ? -14.229 -3.782 23.060 1.00 87.38 68 MET A O 1
ATOM 541 N N . SER A 1 69 ? -12.457 -3.612 24.452 1.00 93.06 69 SER A N 1
ATOM 542 C CA . SER A 1 69 ? -13.234 -3.554 25.691 1.00 93.06 69 SER A CA 1
ATOM 543 C C . SER A 1 69 ? -14.074 -2.266 25.774 1.00 93.06 69 SER A C 1
ATOM 545 O O . SER A 1 69 ? -13.778 -1.276 25.097 1.00 93.06 69 SER A O 1
ATOM 547 N N . PRO A 1 70 ? -15.139 -2.231 26.597 1.00 91.75 70 PRO A N 1
ATOM 548 C CA . PRO A 1 70 ? -15.951 -1.026 26.775 1.00 91.75 70 PRO A CA 1
ATOM 549 C C . PRO A 1 70 ? -15.134 0.194 27.219 1.00 91.75 70 PRO A C 1
ATOM 551 O O . PRO A 1 70 ? -15.397 1.300 26.755 1.00 91.75 70 PRO A O 1
ATOM 554 N N . GLU A 1 71 ? -14.126 -0.022 28.066 1.00 90.88 71 GLU A N 1
ATOM 555 C CA . GLU A 1 71 ? -13.237 1.029 28.565 1.00 90.88 71 GLU A CA 1
ATOM 556 C C . GLU A 1 71 ? -12.372 1.601 27.433 1.00 90.88 71 GLU A C 1
ATOM 558 O O . GLU A 1 71 ? -12.351 2.812 27.224 1.00 90.88 71 GLU A O 1
ATOM 563 N N . GLU A 1 72 ? -11.735 0.747 26.626 1.00 89.44 72 GLU A N 1
ATOM 564 C CA . GLU A 1 72 ? -10.936 1.174 25.464 1.00 89.44 72 GLU A CA 1
ATOM 565 C C . GLU A 1 72 ? -11.768 1.950 24.435 1.00 89.44 72 GLU A C 1
ATOM 567 O O . GLU A 1 72 ? -11.293 2.921 23.846 1.00 89.44 72 GLU A O 1
ATOM 572 N N . ARG A 1 73 ? -13.036 1.563 24.240 1.00 89.44 73 ARG A N 1
ATOM 573 C CA . ARG A 1 73 ? -13.959 2.285 23.350 1.00 89.44 73 ARG A CA 1
ATOM 574 C C . ARG A 1 73 ? -14.263 3.689 23.857 1.00 89.44 73 ARG A C 1
ATOM 576 O O . ARG A 1 73 ? -14.375 4.606 23.047 1.00 89.44 73 ARG A O 1
ATOM 583 N N . GLU A 1 74 ? -14.431 3.857 25.167 1.00 89.62 74 GLU A N 1
ATOM 584 C CA . GLU A 1 74 ? -14.664 5.174 25.759 1.00 89.62 74 GLU A CA 1
ATOM 585 C C . GLU A 1 74 ? -13.437 6.076 25.597 1.00 89.62 74 GLU A C 1
ATOM 587 O O . GLU A 1 74 ? -13.576 7.224 25.171 1.00 89.62 74 GLU A O 1
ATOM 592 N N . TRP A 1 75 ? -12.242 5.548 25.869 1.00 91.50 75 TRP A N 1
ATOM 593 C CA . TRP A 1 75 ? -10.989 6.276 25.665 1.00 91.50 75 TRP A CA 1
ATOM 594 C C . TRP A 1 75 ? -10.788 6.687 24.206 1.00 91.50 75 TRP A C 1
ATOM 596 O O . TRP A 1 75 ? -10.482 7.847 23.942 1.00 91.50 75 TRP A O 1
ATOM 606 N N . LEU A 1 76 ? -11.055 5.786 23.257 1.00 87.38 76 LEU A N 1
ATOM 607 C CA . LEU A 1 76 ? -10.986 6.097 21.830 1.00 87.38 76 LEU A CA 1
ATOM 608 C C . LEU A 1 76 ? -11.957 7.220 21.434 1.00 87.38 76 LEU A C 1
ATOM 610 O O . LEU A 1 76 ? -11.598 8.102 20.661 1.00 87.38 76 LEU A O 1
ATOM 614 N N . ASN A 1 77 ? -13.183 7.219 21.963 1.00 87.25 77 ASN A N 1
ATOM 615 C CA . ASN A 1 77 ? -14.150 8.280 21.665 1.00 87.25 77 ASN A CA 1
ATOM 616 C C . ASN A 1 77 ? -13.684 9.649 22.183 1.00 87.25 77 ASN A C 1
ATOM 618 O O . ASN A 1 77 ? -13.870 10.647 21.491 1.00 87.25 77 ASN A O 1
ATOM 622 N N . LYS A 1 78 ? -13.070 9.693 23.373 1.00 89.62 78 LYS A N 1
ATOM 623 C CA . LYS A 1 78 ? -12.495 10.922 23.943 1.00 89.62 78 LYS A CA 1
ATOM 624 C C . LYS A 1 78 ? -11.336 11.450 23.090 1.00 89.62 78 LYS A C 1
ATOM 626 O O . LYS A 1 78 ? -11.282 12.646 22.830 1.00 89.62 78 LYS A O 1
ATOM 631 N N . ASP A 1 79 ? -10.464 10.567 22.606 1.00 86.75 79 ASP A N 1
ATOM 632 C CA . ASP A 1 79 ? -9.333 10.923 21.734 1.00 86.75 79 ASP A CA 1
ATOM 633 C C . ASP A 1 79 ? -9.794 11.483 20.374 1.00 86.75 79 ASP A C 1
ATOM 635 O O . ASP A 1 79 ? -9.270 12.484 19.880 1.00 86.75 79 ASP A O 1
ATOM 639 N N . ILE A 1 80 ? -10.853 10.895 19.805 1.00 83.69 80 ILE A N 1
ATOM 640 C CA . ILE A 1 80 ? -11.494 11.392 18.579 1.00 83.69 80 ILE A CA 1
ATOM 641 C C . ILE A 1 80 ? -12.110 12.781 18.802 1.00 83.69 80 ILE A C 1
ATOM 643 O O . ILE A 1 80 ? -11.965 13.657 17.947 1.00 83.69 80 ILE A O 1
ATOM 647 N N . GLU A 1 81 ? -12.807 12.990 19.924 1.00 84.38 81 GLU A N 1
ATOM 648 C CA . GLU A 1 81 ? -13.407 14.286 20.269 1.00 84.38 81 GLU A CA 1
ATOM 649 C C . GLU A 1 81 ? -12.336 15.378 20.409 1.00 84.38 81 GLU A C 1
ATOM 651 O O . GLU A 1 81 ? -12.489 16.465 19.843 1.00 84.38 81 GLU A O 1
ATOM 656 N N . ASP A 1 82 ? -11.238 15.076 21.107 1.00 85.69 82 ASP A N 1
ATOM 657 C CA . ASP A 1 82 ? -10.130 16.011 21.308 1.00 85.69 82 ASP A CA 1
ATOM 658 C C . ASP A 1 82 ? -9.432 16.342 19.983 1.00 85.69 82 ASP A C 1
ATOM 660 O O . ASP A 1 82 ? -9.271 17.516 19.638 1.00 85.69 82 ASP A O 1
ATOM 664 N N . SER A 1 83 ? -9.148 15.320 19.169 1.00 81.56 83 SER A N 1
ATOM 665 C CA . SER A 1 83 ? -8.584 15.487 17.826 1.00 81.56 83 SER A CA 1
ATOM 666 C C . SER A 1 83 ? -9.459 16.384 16.949 1.00 81.56 83 SER A C 1
ATOM 668 O O . SER A 1 83 ? -8.954 17.297 16.294 1.00 81.56 83 SER A O 1
ATOM 670 N N . TYR A 1 84 ? -10.781 16.177 16.959 1.00 79.69 84 TYR A N 1
ATOM 671 C CA . TYR A 1 84 ? -11.719 16.998 16.189 1.00 79.69 84 TYR A CA 1
ATOM 672 C C . TYR A 1 84 ? -11.734 18.455 16.671 1.00 79.69 84 TYR A C 1
ATOM 674 O O . TYR A 1 84 ? -11.744 19.387 15.861 1.00 79.69 84 TYR A O 1
ATOM 682 N N . ARG A 1 85 ? -11.696 18.659 17.992 1.00 82.31 85 ARG A N 1
ATOM 683 C CA . ARG A 1 85 ? -11.658 19.987 18.608 1.00 82.31 85 ARG A CA 1
ATOM 684 C C . ARG A 1 85 ? -10.365 20.735 18.276 1.00 82.31 85 ARG A C 1
ATOM 686 O O . ARG A 1 85 ? -10.432 21.916 17.943 1.00 82.31 85 ARG A O 1
ATOM 693 N N . LEU A 1 86 ? -9.212 20.069 18.347 1.00 82.94 86 LEU A N 1
ATOM 694 C CA . LEU A 1 86 ? -7.898 20.660 18.060 1.00 82.94 86 LEU A CA 1
ATOM 695 C C . LEU A 1 86 ? -7.698 20.946 16.568 1.00 82.94 86 LEU A C 1
ATOM 697 O O . LEU A 1 86 ? -7.128 21.972 16.203 1.00 82.94 86 LEU A O 1
ATOM 701 N N . SER A 1 87 ? -8.224 20.080 15.705 1.00 77.00 87 SER A N 1
ATOM 702 C CA . SER A 1 87 ? -8.157 20.214 14.247 1.00 77.00 87 SER A CA 1
ATOM 703 C C . SER A 1 87 ? -8.989 21.391 13.704 1.00 77.00 87 SER A C 1
ATOM 705 O O . SER A 1 87 ? -8.789 21.812 12.566 1.00 77.00 87 SER A O 1
ATOM 707 N N . SER A 1 88 ? -9.914 21.969 14.486 1.00 72.62 88 SER A N 1
ATOM 708 C CA . SER A 1 88 ? -10.837 23.023 14.015 1.00 72.62 88 SER A CA 1
ATOM 709 C C . SER A 1 88 ? -11.579 22.639 12.720 1.00 72.62 88 SER A C 1
ATOM 711 O O . SER A 1 88 ? -11.903 23.494 11.898 1.00 72.62 88 SER A O 1
ATOM 713 N N . GLY A 1 89 ? -11.828 21.339 12.524 1.00 65.56 89 GLY A N 1
ATOM 714 C CA . GLY A 1 89 ? -12.461 20.790 11.323 1.00 65.56 89 GLY A CA 1
ATOM 715 C C . GLY A 1 89 ? -11.541 20.603 10.108 1.00 65.56 89 GLY A C 1
ATOM 716 O O . GLY A 1 89 ? -12.028 20.177 9.061 1.00 65.56 89 GLY A O 1
ATOM 717 N N . TYR A 1 90 ? -10.235 20.872 10.213 1.00 63.56 90 TYR A N 1
ATOM 718 C CA . TYR A 1 90 ? -9.269 20.576 9.151 1.00 63.56 90 TYR A CA 1
ATOM 719 C C . TYR A 1 90 ? -8.873 19.097 9.160 1.00 63.56 90 TYR A C 1
ATOM 721 O O . TYR A 1 90 ? -7.921 18.686 9.823 1.00 63.56 90 TYR A O 1
ATOM 729 N N . ALA A 1 91 ? -9.599 18.291 8.389 1.00 65.19 91 ALA A N 1
ATOM 730 C CA . ALA A 1 91 ? -9.180 16.933 8.072 1.00 65.19 91 ALA A CA 1
ATOM 731 C C . ALA A 1 91 ? -8.220 16.955 6.873 1.00 65.19 91 ALA A C 1
ATOM 733 O O . ALA A 1 91 ? -8.606 17.346 5.768 1.00 65.19 91 ALA A O 1
ATOM 734 N N . GLU A 1 92 ? -6.981 16.504 7.066 1.00 65.88 92 GLU A N 1
ATOM 735 C CA . GLU A 1 92 ? -6.079 16.237 5.947 1.00 65.88 92 GLU A CA 1
ATOM 736 C C . GLU A 1 92 ? -6.577 15.001 5.196 1.00 65.88 92 GLU A C 1
ATOM 738 O O . GLU A 1 92 ? -6.388 13.860 5.614 1.00 65.88 92 GLU A O 1
ATOM 743 N N . ILE A 1 93 ? -7.279 15.237 4.087 1.00 71.06 93 ILE A N 1
ATOM 744 C CA . ILE A 1 93 ? -7.705 14.173 3.181 1.00 71.06 93 ILE A CA 1
ATOM 745 C C . ILE A 1 93 ? -6.477 13.753 2.363 1.00 71.06 93 ILE A C 1
ATOM 747 O O . ILE A 1 93 ? -5.943 14.595 1.620 1.00 71.06 93 ILE A O 1
ATOM 751 N N . PRO A 1 94 ? -6.044 12.478 2.450 1.00 74.38 94 PRO A N 1
ATOM 752 C CA . PRO A 1 94 ? -4.935 11.984 1.649 1.00 74.38 94 PRO A CA 1
ATOM 753 C C . PRO A 1 94 ? -5.193 12.214 0.160 1.00 74.38 94 PRO A C 1
ATOM 755 O O . PRO A 1 94 ? -6.329 12.090 -0.299 1.00 74.38 94 PRO A O 1
ATOM 758 N N . PHE A 1 95 ? -4.148 12.521 -0.608 1.00 73.75 95 PHE A N 1
ATOM 759 C CA . PHE A 1 95 ? -4.280 12.904 -2.020 1.00 73.75 95 PHE A CA 1
ATOM 760 C C . PHE A 1 95 ? -5.099 11.897 -2.855 1.00 73.75 95 PHE A C 1
ATOM 762 O O . PHE A 1 95 ? -5.996 12.294 -3.592 1.00 73.75 95 PHE A O 1
ATOM 769 N N . TYR A 1 96 ? -4.893 10.592 -2.647 1.00 72.00 96 TYR A N 1
ATOM 770 C CA . TYR A 1 96 ? -5.632 9.515 -3.326 1.00 72.00 96 TYR A CA 1
ATOM 771 C C . TYR A 1 96 ? -7.128 9.417 -2.974 1.00 72.00 96 TYR A C 1
ATOM 773 O O . TYR A 1 96 ? -7.872 8.694 -3.639 1.00 72.00 96 TYR A O 1
ATOM 781 N N . GLU A 1 97 ? -7.585 10.093 -1.917 1.00 75.81 97 GLU A N 1
ATOM 782 C CA . GLU A 1 97 ? -9.004 10.157 -1.553 1.00 75.81 97 GLU A CA 1
ATOM 783 C C . GLU A 1 97 ? -9.730 11.369 -2.140 1.00 75.81 97 GLU A C 1
ATOM 785 O O . GLU A 1 97 ? -10.966 11.349 -2.181 1.00 75.81 97 GLU A O 1
ATOM 790 N N . ARG A 1 98 ? -8.989 12.376 -2.620 1.00 81.75 98 ARG A N 1
ATOM 791 C CA . ARG A 1 98 ? -9.544 13.605 -3.199 1.00 81.75 98 ARG A CA 1
ATOM 792 C C . ARG A 1 98 ? -10.211 13.333 -4.542 1.00 81.75 98 ARG A C 1
ATOM 794 O O . ARG A 1 98 ? -9.862 12.397 -5.256 1.00 81.75 98 ARG A O 1
ATOM 801 N N . GLU A 1 99 ? -11.170 14.179 -4.902 1.00 82.25 99 GLU A N 1
ATOM 802 C CA . GLU A 1 99 ? -11.857 14.091 -6.198 1.00 82.25 99 GLU A CA 1
ATOM 803 C C . GLU A 1 99 ? -10.913 14.399 -7.368 1.00 82.25 99 GLU A C 1
ATOM 805 O O . GLU A 1 99 ? -11.061 13.830 -8.446 1.00 82.25 99 GLU A O 1
ATOM 810 N N . GLU A 1 100 ? -9.893 15.228 -7.130 1.00 82.50 100 GLU A N 1
ATOM 811 C CA . GLU A 1 100 ? -8.822 15.559 -8.080 1.00 82.50 100 GLU A CA 1
ATOM 812 C C . GLU A 1 100 ? -8.095 14.306 -8.593 1.00 82.50 100 GLU A C 1
ATOM 814 O O . GLU A 1 100 ? -7.760 14.224 -9.770 1.00 82.50 100 GLU A O 1
ATOM 819 N N . TRP A 1 101 ? -7.947 13.273 -7.753 1.00 79.31 101 TRP A N 1
ATOM 820 C CA . TRP A 1 101 ? -7.353 11.994 -8.151 1.00 79.31 101 TRP A CA 1
ATOM 821 C C . TRP A 1 101 ? -8.087 11.342 -9.329 1.00 79.31 101 TRP A C 1
ATOM 823 O O . TRP A 1 101 ? -7.467 10.746 -10.208 1.00 79.31 101 TRP A O 1
ATOM 833 N N . LEU A 1 102 ? -9.420 11.433 -9.347 1.00 80.12 102 LEU A N 1
ATOM 834 C CA . LEU A 1 102 ? -10.237 10.819 -10.395 1.00 80.12 102 LEU A CA 1
ATOM 835 C C . LEU A 1 102 ? -10.073 11.525 -11.742 1.00 80.12 102 LEU A C 1
ATOM 837 O O . LEU A 1 102 ? -10.327 10.898 -12.768 1.00 80.12 102 LEU A O 1
ATOM 841 N N . GLN A 1 103 ? -9.651 12.792 -11.737 1.00 81.00 103 GLN A N 1
ATOM 842 C CA . GLN A 1 103 ? -9.384 13.549 -12.959 1.00 81.00 103 GLN A CA 1
ATOM 843 C C . GLN A 1 103 ? -8.111 13.049 -13.651 1.00 81.00 103 GLN A C 1
ATOM 845 O O . GLN A 1 103 ? -8.092 12.955 -14.872 1.00 81.00 103 GLN A O 1
ATOM 850 N N . GLU A 1 104 ? -7.089 12.682 -12.874 1.00 75.81 104 GLU A N 1
ATOM 851 C CA . GLU A 1 104 ? -5.789 12.240 -13.395 1.00 75.81 104 GLU A CA 1
ATOM 852 C C . GLU A 1 104 ? -5.736 10.724 -13.665 1.00 75.81 104 GLU A C 1
ATOM 854 O O . GLU A 1 104 ? -5.168 10.285 -14.661 1.00 75.81 104 GLU A O 1
ATOM 859 N N . TYR A 1 105 ? -6.339 9.902 -12.796 1.00 72.94 105 TYR A N 1
ATOM 860 C CA . TYR A 1 105 ? -6.085 8.451 -12.769 1.00 72.94 105 TYR A CA 1
ATOM 861 C C . TYR A 1 105 ? -7.312 7.563 -13.021 1.00 72.94 105 TYR A C 1
ATOM 863 O O . TYR A 1 105 ? -7.212 6.340 -12.889 1.00 72.94 105 TYR A O 1
ATOM 871 N N . GLU A 1 106 ? -8.467 8.154 -13.361 1.00 74.81 106 GLU A N 1
ATOM 872 C CA . GLU A 1 106 ? -9.761 7.518 -13.696 1.00 74.81 106 GLU A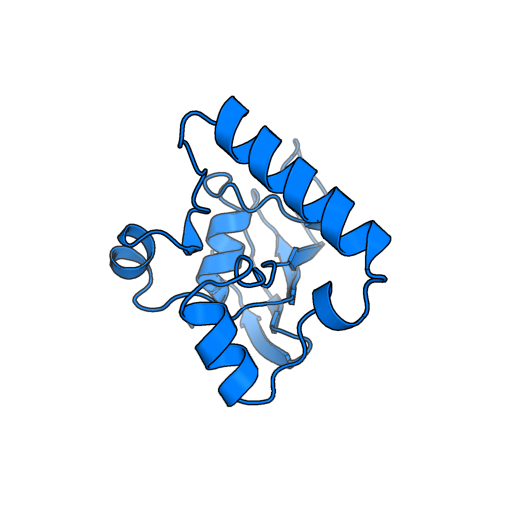 CA 1
ATOM 873 C C . GLU A 1 106 ? -10.414 6.669 -12.579 1.00 74.81 106 GLU A C 1
ATOM 875 O O . GLU A 1 106 ? -11.640 6.567 -12.493 1.00 74.81 106 GLU A O 1
ATOM 880 N N . LYS A 1 107 ? -9.624 6.040 -11.698 1.00 80.00 107 LYS A N 1
ATOM 881 C CA . LYS A 1 107 ? -10.066 5.132 -10.635 1.00 80.00 107 LYS A CA 1
ATOM 882 C C . LYS A 1 107 ? -9.211 5.293 -9.376 1.00 80.00 107 LYS A C 1
ATOM 884 O O . LYS A 1 107 ? -7.990 5.424 -9.439 1.00 80.00 107 LYS A O 1
ATOM 889 N N . LYS A 1 108 ? -9.855 5.206 -8.207 1.00 79.62 108 LYS A N 1
ATOM 890 C CA . LYS A 1 108 ? -9.158 5.141 -6.912 1.00 79.62 108 LYS A CA 1
ATOM 891 C C . LYS A 1 108 ? -8.299 3.869 -6.795 1.00 79.62 108 LYS A C 1
ATOM 893 O O . LYS A 1 108 ? -8.723 2.810 -7.274 1.00 79.62 108 LYS A O 1
ATOM 898 N N . PRO A 1 109 ? -7.132 3.949 -6.133 1.00 78.75 109 PRO A N 1
ATOM 899 C CA . PRO A 1 109 ? -6.277 2.791 -5.909 1.00 78.75 109 PRO A CA 1
ATOM 900 C C . PRO A 1 109 ? -6.967 1.750 -5.015 1.00 78.75 109 PRO A C 1
ATOM 902 O O . PRO A 1 109 ? -7.785 2.082 -4.151 1.00 78.75 109 PRO A O 1
ATOM 905 N N . GLU A 1 110 ? -6.626 0.475 -5.210 1.00 82.31 110 GLU A N 1
ATOM 906 C CA . GLU A 1 110 ? -7.041 -0.601 -4.302 1.00 82.31 110 GLU A CA 1
ATOM 907 C C . GLU A 1 110 ? -6.436 -0.366 -2.904 1.00 82.31 110 GLU A C 1
ATOM 909 O O . GLU A 1 110 ? -5.322 0.132 -2.776 1.00 82.31 110 GLU A O 1
ATOM 914 N N . LYS A 1 111 ? -7.156 -0.674 -1.825 1.00 82.06 111 LYS A N 1
ATOM 915 C CA . LYS A 1 111 ? -6.603 -0.520 -0.468 1.00 82.06 111 LYS A CA 1
ATOM 916 C C . LYS A 1 111 ? -5.672 -1.683 -0.127 1.00 82.06 111 LYS A C 1
ATOM 918 O O . LYS A 1 111 ? -5.922 -2.800 -0.576 1.00 82.06 111 LYS A O 1
ATOM 923 N N . GLY A 1 112 ? -4.654 -1.422 0.693 1.00 81.38 112 GLY A N 1
ATOM 924 C CA . GLY A 1 112 ? -3.705 -2.423 1.178 1.00 81.38 112 GLY A CA 1
ATOM 925 C C . GLY A 1 112 ? -2.274 -2.221 0.673 1.00 81.38 112 GLY A C 1
ATOM 926 O O . GLY A 1 112 ? -1.831 -1.083 0.510 1.00 81.38 112 GLY A O 1
ATOM 927 N N . ARG A 1 113 ? -1.530 -3.318 0.505 1.00 84.25 113 ARG A N 1
ATOM 928 C CA . ARG A 1 113 ? -0.066 -3.303 0.370 1.00 84.25 113 ARG A CA 1
ATOM 929 C C . ARG A 1 113 ? 0.381 -3.338 -1.085 1.00 84.25 113 ARG A C 1
ATOM 931 O O . ARG A 1 113 ? 0.038 -4.251 -1.827 1.00 84.25 113 ARG A O 1
ATOM 938 N N . TYR A 1 114 ? 1.211 -2.380 -1.455 1.00 85.81 114 TYR A N 1
ATOM 939 C CA . TYR A 1 114 ? 1.833 -2.242 -2.761 1.00 85.81 114 TYR A CA 1
ATOM 940 C C . TYR A 1 114 ? 3.325 -2.491 -2.644 1.00 85.81 114 TYR A C 1
ATOM 942 O O . TYR A 1 114 ? 3.975 -1.958 -1.744 1.00 85.81 114 TYR A O 1
ATOM 950 N N . ARG A 1 115 ? 3.874 -3.280 -3.563 1.00 87.62 115 ARG A N 1
ATOM 951 C CA . ARG A 1 115 ? 5.297 -3.602 -3.589 1.00 87.62 115 ARG A CA 1
ATOM 952 C C . ARG A 1 115 ? 5.816 -3.573 -5.015 1.00 87.62 115 ARG A C 1
ATOM 954 O O . ARG A 1 115 ? 5.182 -4.107 -5.921 1.00 87.62 115 ARG A O 1
ATOM 961 N N . TYR A 1 116 ? 6.974 -2.959 -5.208 1.00 88.81 116 TYR A N 1
ATOM 962 C CA . TYR A 1 116 ? 7.721 -3.065 -6.455 1.00 88.81 116 TYR A CA 1
ATOM 963 C C . TYR A 1 116 ? 9.154 -3.466 -6.155 1.00 88.81 116 TYR A C 1
ATOM 965 O O . TYR A 1 116 ? 9.813 -2.837 -5.330 1.00 88.81 116 TYR A O 1
ATOM 973 N N . ALA A 1 117 ? 9.614 -4.513 -6.831 1.00 91.06 117 ALA A N 1
ATOM 974 C CA . ALA A 1 117 ? 10.974 -5.016 -6.763 1.00 91.06 117 ALA A CA 1
ATOM 975 C C . ALA A 1 117 ? 11.571 -4.987 -8.170 1.00 91.06 117 ALA A C 1
ATOM 977 O O . ALA A 1 117 ? 11.108 -5.708 -9.056 1.00 91.06 117 ALA A O 1
ATOM 978 N N . GLY A 1 118 ? 12.584 -4.156 -8.395 1.00 90.88 118 GLY A N 1
ATOM 979 C CA . GLY A 1 118 ? 13.132 -3.978 -9.734 1.00 90.88 118 GLY A CA 1
ATOM 980 C C . GLY A 1 118 ? 14.291 -3.002 -9.791 1.00 90.88 118 GLY A C 1
ATOM 981 O O . GLY A 1 118 ? 14.921 -2.697 -8.774 1.00 90.88 118 GLY A O 1
ATOM 982 N N . GLN A 1 119 ? 14.577 -2.543 -11.005 1.00 90.69 119 GLN A N 1
ATOM 983 C CA . GLN A 1 119 ? 15.587 -1.520 -11.232 1.00 90.69 119 GLN A CA 1
ATOM 984 C C . GLN A 1 119 ? 15.019 -0.117 -10.968 1.00 90.69 119 GLN A C 1
ATOM 986 O O . GLN A 1 119 ? 13.816 0.140 -11.076 1.00 90.69 119 GLN A O 1
ATOM 991 N N . TRP A 1 120 ? 15.919 0.783 -10.596 1.00 88.75 120 TRP A N 1
ATOM 992 C CA . TRP A 1 120 ? 15.666 2.160 -10.209 1.00 88.75 120 TRP A CA 1
ATOM 993 C C . TRP A 1 120 ? 16.678 3.070 -10.886 1.00 88.75 120 TRP A C 1
ATOM 995 O O . TRP A 1 120 ? 17.859 2.734 -11.012 1.00 88.75 120 TRP A O 1
ATOM 1005 N N . LYS A 1 121 ? 16.217 4.237 -11.324 1.00 86.56 121 LYS A N 1
ATOM 1006 C CA . LYS A 1 121 ? 17.063 5.251 -11.948 1.00 86.56 121 LYS A CA 1
ATOM 1007 C C . LYS A 1 121 ? 16.515 6.636 -11.635 1.00 86.56 121 LYS A C 1
ATOM 1009 O O . LYS A 1 121 ? 15.356 6.914 -11.928 1.00 86.56 121 LYS A O 1
ATOM 1014 N N . HIS A 1 122 ? 17.353 7.505 -11.069 1.00 84.25 122 HIS A N 1
ATOM 1015 C CA . HIS A 1 122 ? 16.983 8.879 -10.697 1.00 84.25 122 HIS A CA 1
ATOM 1016 C C . HIS A 1 122 ? 15.688 8.971 -9.869 1.00 84.25 122 HIS A C 1
ATOM 1018 O O . HIS A 1 122 ? 14.829 9.806 -10.150 1.00 84.25 122 HIS A O 1
ATOM 1024 N N . GLY A 1 123 ? 15.495 8.075 -8.899 1.00 78.50 123 GLY A N 1
ATOM 1025 C CA . GLY A 1 123 ? 14.301 8.119 -8.057 1.00 78.50 123 GLY A CA 1
ATOM 1026 C C . GLY A 1 123 ? 13.062 7.432 -8.633 1.00 78.50 123 GLY A C 1
ATOM 1027 O O . GLY A 1 123 ? 12.057 7.324 -7.938 1.00 78.50 123 GLY A O 1
ATOM 1028 N N . GLN A 1 124 ? 13.123 6.943 -9.874 1.00 82.31 124 GLN A N 1
ATOM 1029 C CA . GLN A 1 124 ? 11.984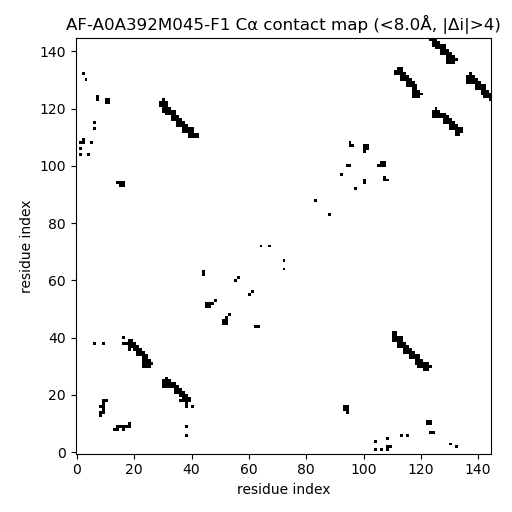 6.357 -10.578 1.00 82.31 124 GLN A CA 1
ATOM 1030 C C . GLN A 1 124 ? 12.203 4.870 -10.856 1.00 82.31 124 GLN A C 1
ATOM 1032 O O . GLN A 1 124 ? 13.332 4.412 -11.056 1.00 82.31 124 GLN A O 1
ATOM 1037 N N . MET A 1 125 ? 11.103 4.120 -10.894 1.00 84.56 125 MET A N 1
ATOM 1038 C CA . MET A 1 125 ? 11.103 2.718 -11.303 1.00 84.56 125 MET A CA 1
ATOM 1039 C C . MET A 1 125 ? 11.543 2.619 -12.770 1.00 84.56 125 MET A C 1
ATOM 1041 O O . MET A 1 125 ? 11.025 3.317 -13.642 1.00 84.56 125 MET A O 1
ATOM 1045 N N . HIS A 1 126 ? 12.519 1.762 -13.051 1.00 86.31 126 HIS A N 1
ATOM 1046 C CA . HIS A 1 126 ? 13.075 1.597 -14.388 1.00 86.31 126 HIS A CA 1
ATOM 1047 C C . HIS A 1 126 ? 13.417 0.133 -14.663 1.00 86.31 126 HIS A C 1
ATOM 1049 O O . HIS A 1 126 ? 13.493 -0.670 -13.740 1.00 86.31 126 HIS A O 1
ATOM 1055 N N . GLY A 1 127 ? 13.650 -0.221 -15.926 1.00 86.94 127 GLY A N 1
ATOM 1056 C CA . GLY A 1 127 ? 14.133 -1.548 -16.308 1.00 86.94 127 GLY A CA 1
ATOM 1057 C C . GLY A 1 127 ? 13.191 -2.683 -15.905 1.00 86.94 127 GLY A C 1
ATOM 1058 O O . GLY A 1 127 ? 11.992 -2.490 -15.773 1.00 86.94 127 GLY A O 1
ATOM 1059 N N . CYS A 1 128 ? 13.698 -3.904 -15.762 1.00 89.31 128 CYS A N 1
ATOM 1060 C CA . CYS A 1 128 ? 12.840 -5.041 -15.422 1.00 89.31 128 CYS A CA 1
ATOM 1061 C C . CYS A 1 128 ? 12.472 -5.037 -13.934 1.00 89.31 128 CYS A C 1
ATOM 1063 O O . CYS A 1 128 ? 13.345 -4.913 -13.072 1.00 89.31 128 CYS A O 1
ATOM 1065 N N . GLY A 1 129 ? 11.190 -5.244 -13.644 1.00 89.88 129 GLY A N 1
ATOM 1066 C CA . GLY A 1 129 ? 10.690 -5.328 -12.280 1.00 89.88 129 GLY A CA 1
ATOM 1067 C C . GLY A 1 129 ? 9.429 -6.172 -12.145 1.00 89.88 129 GLY A C 1
ATOM 1068 O O . GLY A 1 129 ? 8.775 -6.546 -13.125 1.00 89.88 129 GLY A O 1
ATOM 1069 N N . VAL A 1 130 ? 9.107 -6.476 -10.894 1.00 90.88 130 VAL A N 1
ATOM 1070 C CA . VAL A 1 130 ? 7.896 -7.171 -10.465 1.00 90.88 130 VAL A CA 1
ATOM 1071 C C . VAL A 1 130 ? 7.087 -6.210 -9.609 1.00 90.88 130 VAL A C 1
ATOM 1073 O O . VAL A 1 130 ? 7.610 -5.618 -8.665 1.00 90.88 130 VAL A O 1
ATOM 1076 N N . TYR A 1 131 ? 5.813 -6.060 -9.949 1.00 87.12 131 TYR A N 1
ATOM 1077 C CA . TYR A 1 131 ? 4.864 -5.217 -9.242 1.00 87.12 131 TYR A CA 1
ATOM 1078 C C . TYR A 1 131 ? 3.734 -6.059 -8.655 1.00 87.12 131 TYR A C 1
ATOM 1080 O O . TYR A 1 131 ? 3.070 -6.831 -9.358 1.00 87.12 131 TYR A O 1
ATOM 1088 N N . GLU A 1 132 ? 3.510 -5.876 -7.360 1.00 88.69 132 GLU A N 1
ATOM 1089 C CA . GLU A 1 132 ? 2.596 -6.658 -6.544 1.00 88.69 132 GLU A CA 1
ATOM 1090 C C . GLU A 1 132 ? 1.610 -5.744 -5.812 1.00 88.69 132 GLU A C 1
ATOM 1092 O O . GLU A 1 132 ? 1.979 -4.701 -5.265 1.00 88.69 132 GLU A O 1
ATOM 1097 N N . VAL A 1 133 ? 0.349 -6.169 -5.771 1.00 86.94 133 VAL A N 1
ATOM 1098 C CA . VAL A 1 133 ? -0.733 -5.507 -5.036 1.00 86.94 133 VAL A CA 1
ATOM 1099 C C . VAL A 1 133 ? -1.421 -6.545 -4.171 1.00 86.94 133 VAL A C 1
ATOM 1101 O O . VAL A 1 133 ? -1.908 -7.551 -4.684 1.00 86.94 133 VAL A O 1
ATOM 1104 N N . ASN A 1 134 ? -1.460 -6.317 -2.860 1.00 86.38 134 ASN A N 1
ATOM 1105 C CA . ASN A 1 134 ? -2.042 -7.228 -1.877 1.00 86.38 134 ASN A CA 1
ATOM 1106 C C . ASN A 1 134 ? -1.546 -8.672 -2.058 1.00 86.38 134 ASN A C 1
ATOM 1108 O O . ASN A 1 134 ? -2.350 -9.600 -2.124 1.00 86.38 134 ASN A O 1
ATOM 1112 N N . GLU A 1 135 ? -0.223 -8.824 -2.211 1.00 86.69 135 GLU A N 1
ATOM 1113 C CA . GLU A 1 135 ? 0.472 -10.109 -2.420 1.00 86.69 135 GLU A CA 1
ATOM 1114 C C . GLU A 1 135 ? 0.124 -10.812 -3.745 1.00 86.69 135 GLU A C 1
ATOM 1116 O O . GLU A 1 135 ? 0.475 -11.969 -3.968 1.00 86.69 135 GLU A O 1
ATOM 1121 N N . ARG A 1 136 ? -0.552 -10.115 -4.663 1.00 89.94 136 ARG A N 1
ATOM 1122 C CA . ARG A 1 136 ? -0.846 -10.603 -6.012 1.00 89.94 136 ARG A CA 1
ATOM 1123 C C . ARG A 1 136 ? 0.100 -9.939 -6.991 1.00 89.94 136 ARG A C 1
ATOM 1125 O O . ARG A 1 136 ? 0.138 -8.714 -7.082 1.00 89.94 136 ARG A O 1
ATOM 1132 N N . ILE A 1 137 ? 0.818 -10.745 -7.763 1.00 89.19 137 ILE A N 1
ATOM 1133 C CA . ILE A 1 137 ? 1.658 -10.252 -8.852 1.00 89.19 137 ILE A CA 1
ATOM 1134 C C . ILE A 1 137 ? 0.740 -9.695 -9.942 1.00 89.19 137 ILE A C 1
ATOM 1136 O O . ILE A 1 137 ? 0.004 -10.438 -10.591 1.00 89.19 137 ILE A O 1
ATOM 1140 N N . VAL A 1 138 ? 0.768 -8.377 -10.120 1.00 87.94 138 VAL A N 1
ATOM 1141 C CA . VAL A 1 138 ? -0.054 -7.670 -11.112 1.00 87.94 138 VAL A CA 1
ATOM 1142 C C . VAL A 1 138 ? 0.708 -7.501 -12.417 1.00 87.94 138 VAL A C 1
ATOM 1144 O O . VAL A 1 138 ? 0.112 -7.567 -13.491 1.00 87.94 138 VAL A O 1
ATOM 1147 N N . TYR A 1 139 ? 2.019 -7.272 -12.339 1.00 86.12 139 TYR A N 1
ATOM 1148 C CA . TYR A 1 139 ? 2.840 -7.046 -13.519 1.00 86.12 139 TYR A CA 1
ATOM 1149 C C . TYR A 1 139 ? 4.262 -7.562 -13.323 1.00 86.12 139 TYR A C 1
ATOM 1151 O O . TYR A 1 139 ? 4.864 -7.383 -12.266 1.00 86.12 139 TYR A O 1
ATOM 1159 N N . VAL A 1 140 ? 4.795 -8.177 -14.374 1.00 90.00 140 VAL A N 1
ATOM 1160 C CA . VAL A 1 140 ? 6.192 -8.595 -14.483 1.00 90.00 140 VAL A CA 1
ATOM 1161 C C . VAL A 1 140 ? 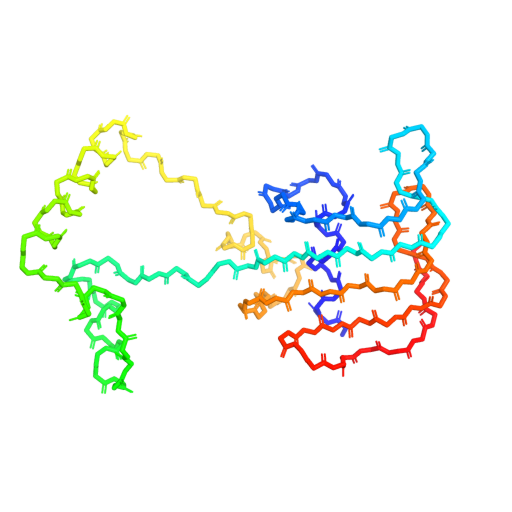6.670 -8.165 -15.854 1.00 90.00 140 VAL A C 1
ATOM 1163 O O . VAL A 1 140 ? 6.097 -8.581 -16.862 1.00 90.00 140 VAL A O 1
ATOM 1166 N N . GLY A 1 141 ? 7.705 -7.339 -15.908 1.00 86.19 14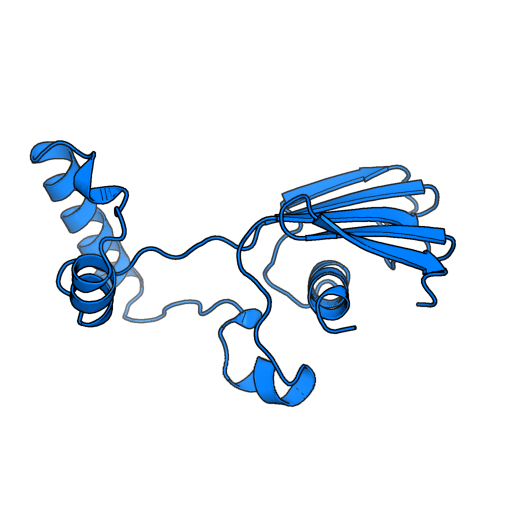1 GLY A N 1
ATOM 1167 C CA . GLY A 1 141 ? 8.222 -6.879 -17.186 1.00 86.19 141 GLY A CA 1
ATOM 1168 C C . GLY A 1 141 ? 9.050 -5.609 -17.084 1.00 86.19 141 GLY A C 1
ATOM 1169 O O . GLY A 1 141 ? 9.371 -5.158 -15.982 1.00 86.19 141 GLY A O 1
ATOM 1170 N N . PRO A 1 142 ? 9.416 -5.032 -18.237 1.00 87.56 142 PRO A N 1
ATOM 1171 C CA . PRO A 1 142 ? 10.119 -3.765 -18.276 1.00 87.56 142 PRO A CA 1
ATOM 1172 C C . PRO A 1 142 ? 9.203 -2.625 -17.817 1.00 87.56 142 PRO A C 1
ATOM 1174 O O . PRO A 1 142 ? 8.017 -2.577 -18.151 1.00 87.56 142 PRO A O 1
ATOM 1177 N N . TRP A 1 143 ? 9.786 -1.704 -17.070 1.00 82.38 143 TRP A N 1
ATOM 1178 C CA . TRP A 1 143 ? 9.216 -0.484 -16.540 1.00 82.38 143 TRP A CA 1
ATOM 1179 C C . TRP A 1 143 ? 9.952 0.682 -17.184 1.00 82.38 143 TRP A C 1
ATOM 1181 O O . TRP A 1 143 ? 11.152 0.878 -16.982 1.00 82.38 143 TRP A O 1
ATOM 1191 N N . ILE A 1 144 ? 9.249 1.420 -18.035 1.00 70.31 144 ILE A N 1
ATOM 1192 C CA . ILE A 1 144 ? 9.832 2.515 -18.808 1.00 70.31 144 ILE A CA 1
ATOM 1193 C C . ILE A 1 144 ? 9.173 3.812 -18.341 1.00 70.31 144 ILE A C 1
ATOM 1195 O O . ILE A 1 144 ? 8.217 4.296 -18.938 1.00 70.31 144 ILE A O 1
ATOM 1199 N N . ARG A 1 145 ? 9.705 4.247 -17.195 1.00 61.94 145 ARG A N 1
ATOM 1200 C CA . ARG A 1 145 ? 9.890 5.611 -16.694 1.00 61.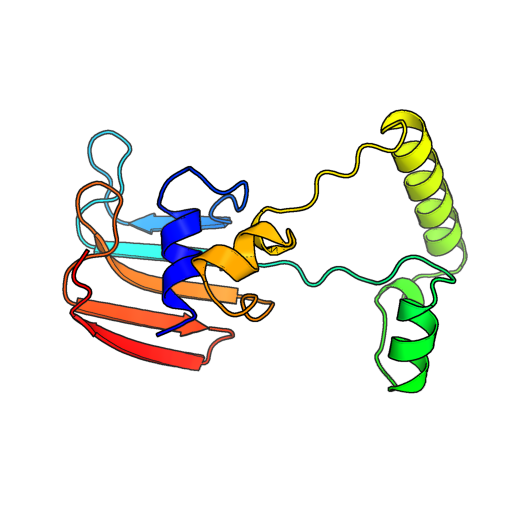94 145 ARG A CA 1
ATOM 1201 C C . ARG A 1 145 ? 10.348 6.662 -17.694 1.00 61.94 145 ARG A C 1
ATOM 1203 O O . ARG A 1 145 ? 11.559 6.553 -17.998 1.00 61.94 145 ARG A O 1
#

Mean predicted aligned error: 8.54 Å

Sequence (145 aa):
MNGAYLLDCVTMRDCDCRPSRYEGEWHRNDPEGHGVVEVEIPVIEPVAGSALEKKMRAQGRIIKRDFMSPEEREWLNKDIEDSYRLSSGYAEIPFYEREEWLQEYEKKPEKGRYRYAGQWKHGQMHGCGVYEVNERIVYVGPWIR

Secondary structure (DSSP, 8-state):
-TTHHHHHHHHTT-SS---SEEEEEEETTEEEEEEEEEEEE--PPPPTT-HHHHHHHHTT---HHHHS-HHHHHHHHHHHHHHHHHHTT-----GGGSTHHHHHHSSPPPSEEEEEEEEEETTEEEEEEEEEETTEEEEEEEEE-